Protein AF-A0A2W8GPQ2-F1 (afdb_monomer)

Structure (mmCIF, N/CA/C/O backbone):
data_AF-A0A2W8GPQ2-F1
#
_entry.id   AF-A0A2W8GPQ2-F1
#
loop_
_atom_site.group_PDB
_atom_site.id
_atom_site.type_symbol
_atom_site.label_atom_id
_atom_site.label_alt_id
_atom_site.label_comp_id
_atom_site.label_asym_id
_atom_site.label_entity_id
_atom_site.label_seq_id
_atom_site.pdbx_PDB_ins_code
_atom_site.Cartn_x
_atom_site.Cartn_y
_atom_site.Cartn_z
_atom_site.occupancy
_atom_site.B_iso_or_equiv
_atom_site.auth_seq_id
_atom_site.auth_comp_id
_atom_site.auth_asym_id
_atom_site.auth_atom_id
_atom_site.pdbx_PDB_model_num
ATOM 1 N N . ASN A 1 1 ? 15.639 0.015 -26.015 1.00 90.62 1 ASN A N 1
ATOM 2 C CA . ASN A 1 1 ? 16.521 0.750 -26.941 1.00 90.62 1 ASN A CA 1
ATOM 3 C C . ASN A 1 1 ? 16.541 2.238 -26.624 1.00 90.62 1 ASN A C 1
ATOM 5 O O . ASN A 1 1 ? 15.581 2.723 -26.034 1.00 90.62 1 ASN A O 1
ATOM 9 N N . TYR A 1 2 ? 17.607 2.949 -26.997 1.00 94.00 2 TYR A N 1
ATOM 10 C CA . TYR A 1 2 ? 17.731 4.413 -26.918 1.00 94.00 2 TYR A CA 1
ATOM 11 C C . TYR A 1 2 ? 18.448 4.957 -28.165 1.00 94.00 2 TYR A C 1
ATOM 13 O O . TYR A 1 2 ? 19.115 4.197 -28.868 1.00 94.00 2 TYR A O 1
ATOM 21 N N . THR A 1 3 ? 18.310 6.250 -28.456 1.00 95.69 3 THR A N 1
ATOM 22 C CA . THR A 1 3 ? 19.001 6.897 -29.586 1.00 95.69 3 THR A CA 1
ATOM 23 C C . THR A 1 3 ? 20.372 7.363 -29.126 1.00 95.69 3 THR A C 1
ATOM 25 O O . THR A 1 3 ? 20.455 8.168 -28.211 1.00 95.69 3 THR A O 1
ATOM 28 N N . ASP A 1 4 ? 21.457 6.893 -29.728 1.00 94.62 4 ASP A N 1
ATOM 29 C CA . ASP A 1 4 ? 22.799 7.104 -29.188 1.00 94.62 4 ASP A CA 1
ATOM 30 C C . ASP A 1 4 ? 23.598 8.155 -29.9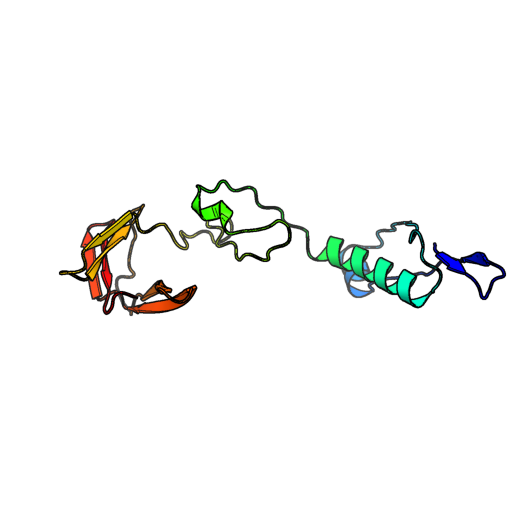81 1.00 94.62 4 ASP A C 1
ATOM 32 O O . ASP A 1 4 ? 24.028 7.879 -31.104 1.00 94.62 4 ASP A O 1
ATOM 36 N N . PRO A 1 5 ? 23.862 9.351 -29.416 1.00 93.69 5 PRO A N 1
ATOM 37 C CA . PRO A 1 5 ? 24.665 10.376 -30.081 1.00 93.69 5 PRO A CA 1
ATOM 38 C C . PRO A 1 5 ? 26.110 9.935 -30.355 1.00 93.69 5 PRO A C 1
ATOM 40 O O . PRO A 1 5 ? 26.729 10.434 -31.292 1.00 93.69 5 PRO A O 1
ATOM 43 N N . GLN A 1 6 ? 26.656 9.007 -29.560 1.00 92.25 6 GLN A N 1
ATOM 44 C CA . GLN A 1 6 ? 28.016 8.481 -29.733 1.00 92.25 6 GLN A CA 1
ATOM 45 C C . GLN A 1 6 ? 28.082 7.413 -30.832 1.00 92.25 6 GLN A C 1
ATOM 47 O O . GLN A 1 6 ? 29.147 7.186 -31.399 1.00 92.25 6 GLN A O 1
ATOM 52 N N . ASN A 1 7 ? 26.941 6.817 -31.184 1.00 92.81 7 ASN A N 1
ATOM 53 C CA . ASN A 1 7 ? 26.788 5.882 -32.297 1.00 92.81 7 ASN A CA 1
ATOM 54 C C . ASN A 1 7 ? 26.079 6.542 -33.497 1.00 92.81 7 ASN A C 1
ATOM 56 O O . ASN A 1 7 ? 25.205 5.955 -34.133 1.00 92.81 7 ASN A O 1
ATOM 60 N N . GLY A 1 8 ? 26.390 7.814 -33.773 1.00 93.94 8 GLY A N 1
ATOM 61 C CA . GLY A 1 8 ? 25.857 8.530 -34.938 1.00 93.94 8 GLY A CA 1
ATOM 62 C C . GLY A 1 8 ? 24.333 8.680 -34.949 1.00 93.94 8 GLY A C 1
ATOM 63 O O . GLY A 1 8 ? 23.734 8.669 -36.021 1.00 93.94 8 GLY A O 1
ATOM 64 N N . TRP A 1 9 ? 23.708 8.802 -33.773 1.00 93.19 9 TRP A N 1
ATOM 65 C CA . TRP A 1 9 ? 22.252 8.865 -33.584 1.00 93.19 9 TRP A CA 1
ATOM 66 C C . TRP A 1 9 ? 21.499 7.597 -34.003 1.00 93.19 9 TRP A C 1
ATOM 68 O O . TRP A 1 9 ? 20.284 7.629 -34.192 1.00 93.19 9 TRP A O 1
ATOM 78 N N . GLN A 1 10 ? 22.196 6.468 -34.126 1.00 94.25 10 GLN A N 1
ATOM 79 C CA . GLN A 1 10 ? 21.557 5.175 -34.334 1.00 94.25 10 GLN A CA 1
ATOM 80 C C . GLN A 1 10 ? 20.989 4.618 -33.029 1.00 94.25 10 GLN A C 1
ATOM 82 O O . GLN A 1 10 ? 21.314 5.055 -31.923 1.00 94.25 10 GLN A O 1
ATOM 87 N N . THR A 1 11 ? 20.114 3.630 -33.163 1.00 93.75 11 THR A N 1
ATOM 88 C CA . THR A 1 11 ? 19.521 2.935 -32.029 1.00 93.75 11 THR A CA 1
ATOM 89 C C . THR A 1 11 ? 20.541 2.008 -31.364 1.00 93.75 11 THR A C 1
ATOM 91 O O . THR A 1 11 ? 21.066 1.100 -32.004 1.00 93.75 11 THR A O 1
ATOM 94 N N . SER A 1 12 ? 20.759 2.194 -30.064 1.00 94.75 12 SER A N 1
ATOM 95 C CA . SER A 1 12 ? 21.564 1.315 -29.208 1.00 94.75 12 SER A CA 1
ATOM 96 C C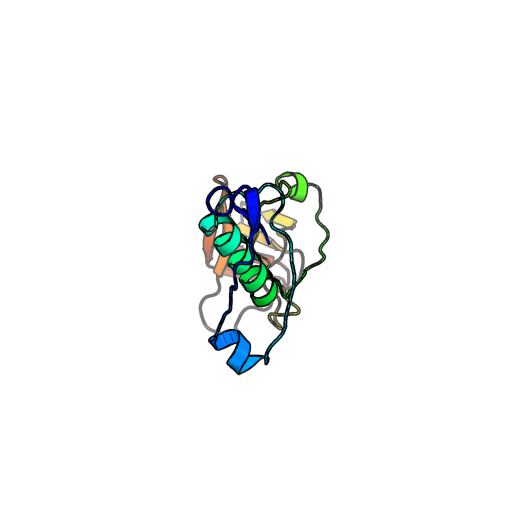 . SER A 1 12 ? 20.674 0.574 -28.199 1.00 94.75 12 SER A C 1
ATOM 98 O O . SER A 1 12 ? 19.593 1.039 -27.816 1.00 94.75 12 SER A O 1
ATOM 100 N N . THR A 1 13 ? 21.117 -0.606 -27.755 1.00 94.94 13 THR A N 1
ATOM 101 C CA . THR A 1 13 ? 20.432 -1.416 -26.731 1.00 94.94 13 THR A CA 1
ATOM 102 C C . THR A 1 13 ? 21.238 -1.402 -25.440 1.00 94.94 13 THR A C 1
ATOM 104 O O . THR A 1 13 ? 22.420 -1.723 -25.463 1.00 94.94 13 THR A O 1
ATOM 107 N N . GLU A 1 14 ? 20.589 -1.078 -24.322 1.00 95.31 14 GLU A N 1
ATOM 108 C CA . GLU A 1 14 ? 21.142 -1.299 -22.985 1.00 95.31 14 GLU A CA 1
ATOM 109 C C . GLU A 1 14 ? 20.484 -2.538 -22.379 1.00 95.31 14 GLU A C 1
ATOM 111 O O . GLU A 1 14 ? 19.254 -2.629 -22.354 1.00 95.31 14 GLU A O 1
ATOM 116 N N . LEU A 1 15 ? 21.298 -3.481 -21.903 1.00 95.75 15 LEU A N 1
ATOM 117 C CA . LEU A 1 15 ? 20.835 -4.637 -21.140 1.00 95.75 15 LEU A CA 1
ATOM 118 C C . LEU A 1 15 ? 20.805 -4.273 -19.654 1.00 95.75 15 LEU A C 1
ATOM 120 O O . LEU A 1 15 ? 21.810 -3.828 -19.108 1.00 95.75 15 LEU A O 1
ATOM 124 N N . VAL A 1 16 ? 19.660 -4.488 -19.011 1.00 96.25 16 VAL A N 1
ATOM 125 C CA . VAL A 1 16 ? 19.482 -4.311 -17.568 1.00 96.25 16 VAL A CA 1
ATOM 126 C C . VAL A 1 16 ? 18.879 -5.594 -17.017 1.00 96.25 16 VAL A C 1
ATOM 128 O O . VAL A 1 16 ? 17.883 -6.079 -17.549 1.00 96.25 16 VAL A O 1
ATOM 131 N N . GLU A 1 17 ? 19.496 -6.154 -15.981 1.00 96.12 17 GLU A N 1
ATOM 132 C CA . GLU A 1 17 ? 19.126 -7.446 -15.401 1.00 96.12 17 GLU A CA 1
ATOM 133 C C . GLU A 1 17 ? 19.215 -7.380 -13.868 1.00 96.12 17 GLU A C 1
ATOM 135 O O . GLU A 1 17 ? 20.037 -6.645 -13.319 1.00 96.12 17 GLU A O 1
ATOM 140 N N . ASP A 1 18 ? 18.377 -8.159 -13.181 1.00 96.44 18 ASP A N 1
ATOM 141 C CA . ASP A 1 18 ? 18.413 -8.349 -11.725 1.00 96.44 18 ASP A CA 1
ATOM 142 C C . ASP A 1 18 ? 18.722 -9.836 -11.444 1.00 96.44 18 ASP A C 1
ATOM 144 O O . ASP A 1 18 ? 17.838 -10.687 -11.597 1.00 96.44 18 ASP A O 1
ATOM 148 N N . PRO A 1 19 ? 19.982 -10.186 -11.112 1.00 96.31 19 PRO A N 1
ATOM 149 C CA . PRO A 1 19 ? 20.398 -11.580 -10.949 1.00 96.31 19 PRO A CA 1
ATOM 150 C C . PRO A 1 19 ? 19.635 -12.335 -9.856 1.00 96.31 19 PRO A C 1
ATOM 152 O O . PRO A 1 19 ? 19.378 -13.529 -10.011 1.00 96.31 19 PRO A O 1
ATOM 155 N N . GLU A 1 20 ? 19.252 -11.658 -8.769 1.00 96.06 20 GLU A N 1
ATOM 156 C CA . GLU A 1 20 ? 18.488 -12.270 -7.676 1.00 96.06 20 GLU A CA 1
ATOM 157 C C . GLU A 1 20 ? 17.067 -12.608 -8.133 1.00 96.06 20 GLU A C 1
ATOM 159 O O . GLU A 1 20 ? 16.576 -13.715 -7.892 1.00 96.06 20 GLU A O 1
ATOM 164 N N . ALA A 1 21 ? 16.426 -11.688 -8.858 1.00 94.25 21 ALA A N 1
ATOM 165 C CA . ALA A 1 21 ? 15.115 -11.929 -9.447 1.00 94.25 21 ALA A CA 1
ATOM 166 C C . ALA A 1 21 ? 15.154 -13.062 -10.485 1.00 94.25 21 ALA A C 1
ATOM 168 O O . ALA A 1 21 ? 14.272 -13.920 -10.481 1.00 94.25 21 ALA A O 1
ATOM 169 N N . ILE A 1 22 ? 16.194 -13.116 -11.326 1.00 96.50 22 ILE A N 1
ATOM 170 C CA . ILE A 1 22 ? 16.382 -14.193 -12.312 1.00 96.50 22 ILE A CA 1
ATOM 171 C C . ILE A 1 22 ? 16.559 -15.544 -11.618 1.00 96.50 22 ILE A C 1
ATOM 173 O O . ILE A 1 22 ? 15.982 -16.538 -12.059 1.00 96.50 22 ILE A O 1
ATOM 177 N N . LEU A 1 23 ? 17.330 -15.600 -10.530 1.00 97.19 23 LEU A N 1
ATOM 178 C CA . LEU A 1 23 ? 17.514 -16.831 -9.765 1.00 97.19 23 LEU A CA 1
ATOM 179 C C . LEU A 1 23 ? 16.193 -17.316 -9.149 1.00 97.19 23 LEU A C 1
ATOM 181 O O . LEU A 1 23 ? 15.932 -18.516 -9.121 1.00 97.19 23 LEU A O 1
ATOM 185 N N . ARG A 1 24 ? 15.361 -16.387 -8.666 1.00 95.81 24 ARG A N 1
ATOM 186 C CA . ARG A 1 24 ? 14.101 -16.698 -7.980 1.00 95.81 24 ARG A CA 1
ATOM 187 C C . ARG A 1 24 ? 12.955 -17.053 -8.928 1.00 95.81 24 ARG A C 1
ATOM 189 O O . ARG A 1 24 ? 12.203 -17.979 -8.637 1.00 95.81 24 ARG A O 1
ATOM 196 N N . TYR A 1 25 ? 12.800 -16.313 -10.022 1.00 94.38 25 TYR A N 1
ATOM 197 C CA . TYR A 1 25 ? 11.636 -16.398 -10.915 1.00 94.38 25 TYR A CA 1
ATOM 198 C C . TYR A 1 25 ? 11.967 -16.949 -12.307 1.00 94.38 25 TYR A C 1
ATOM 200 O O . TYR A 1 25 ? 11.071 -17.155 -13.125 1.00 94.38 25 TYR A O 1
ATOM 208 N N . GLY A 1 26 ? 13.243 -17.208 -12.590 1.00 94.94 26 GLY A N 1
ATOM 209 C CA . GLY A 1 26 ? 13.715 -17.517 -13.931 1.00 94.94 26 GLY A CA 1
ATOM 210 C C . GLY A 1 26 ? 13.859 -16.266 -14.800 1.00 94.94 26 GLY A C 1
ATOM 211 O O . GLY A 1 26 ? 13.614 -15.132 -14.388 1.00 94.94 26 GLY A O 1
ATOM 212 N N . ARG A 1 27 ? 14.297 -16.468 -16.045 1.00 93.94 27 ARG A N 1
ATOM 213 C CA . ARG A 1 27 ? 14.537 -15.372 -16.987 1.00 93.94 27 ARG A CA 1
ATOM 214 C C . ARG A 1 27 ? 13.233 -14.935 -17.656 1.00 93.94 27 ARG A C 1
ATOM 216 O O . ARG A 1 27 ? 12.764 -15.607 -18.571 1.00 93.94 27 ARG A O 1
ATOM 223 N N . ASN A 1 28 ? 12.709 -13.780 -17.252 1.00 92.75 28 ASN A N 1
ATOM 224 C CA . ASN A 1 28 ? 11.612 -13.098 -17.937 1.00 92.75 28 ASN A CA 1
ATOM 225 C C . ASN A 1 28 ? 12.161 -11.921 -18.760 1.00 92.75 28 ASN A C 1
ATOM 227 O O . ASN A 1 28 ? 12.767 -11.005 -18.208 1.00 92.75 28 ASN A O 1
ATOM 231 N N . LEU A 1 29 ? 12.014 -11.974 -20.088 1.00 93.56 29 LEU A N 1
ATOM 232 C CA . LEU A 1 29 ? 12.604 -10.994 -21.001 1.00 93.56 29 LEU A CA 1
ATOM 233 C C . LEU A 1 29 ? 11.551 -9.997 -21.480 1.00 93.56 29 LEU A C 1
ATOM 235 O O . LEU A 1 29 ? 10.685 -10.344 -22.282 1.00 93.56 29 LEU A O 1
ATOM 239 N N . LEU A 1 30 ? 11.721 -8.735 -21.098 1.00 93.75 30 LEU A N 1
ATOM 240 C CA . LEU A 1 30 ? 10.993 -7.617 -21.680 1.00 93.75 30 LEU A CA 1
ATOM 241 C C . LEU A 1 30 ? 11.892 -6.848 -22.654 1.00 93.75 30 LEU A C 1
ATOM 243 O O . LEU A 1 30 ? 13.036 -6.516 -22.347 1.00 93.75 30 LEU A O 1
ATOM 247 N N . LYS A 1 31 ? 11.356 -6.535 -23.834 1.00 94.81 31 LYS A N 1
ATOM 248 C CA . LYS A 1 31 ? 11.970 -5.601 -24.784 1.00 94.81 31 LYS A CA 1
ATOM 249 C C . LYS A 1 31 ? 11.165 -4.310 -24.763 1.00 94.81 31 LYS A C 1
ATOM 251 O O . LYS A 1 31 ? 9.965 -4.348 -25.008 1.00 94.81 31 LYS A O 1
ATOM 256 N N . MET A 1 32 ? 11.825 -3.188 -24.495 1.00 93.38 32 MET A N 1
ATOM 257 C CA . MET A 1 32 ? 11.177 -1.877 -24.439 1.00 93.38 32 MET A CA 1
ATOM 258 C C . MET A 1 32 ? 12.036 -0.784 -25.069 1.00 93.38 32 MET A C 1
ATOM 260 O O . MET A 1 32 ? 13.267 -0.886 -25.105 1.00 93.38 32 MET A O 1
ATOM 264 N N . ASP A 1 33 ? 11.387 0.293 -25.497 1.00 93.69 33 ASP A N 1
ATOM 265 C CA . ASP A 1 33 ? 12.030 1.491 -26.026 1.00 93.69 33 ASP A CA 1
ATOM 266 C C . ASP A 1 33 ? 11.940 2.640 -25.021 1.00 93.69 33 ASP A C 1
ATOM 268 O O . ASP A 1 33 ? 10.861 3.007 -24.563 1.00 93.69 33 ASP A O 1
ATOM 272 N N . ALA A 1 34 ? 13.088 3.230 -24.684 1.00 92.25 34 ALA A N 1
ATOM 273 C CA . ALA A 1 34 ? 13.155 4.415 -23.843 1.00 92.25 34 ALA A CA 1
ATOM 274 C C . ALA A 1 34 ? 12.924 5.647 -24.730 1.00 92.25 34 ALA A C 1
ATOM 276 O O . ALA A 1 34 ? 13.864 6.221 -25.286 1.00 92.25 34 ALA A O 1
ATOM 277 N N . PHE A 1 35 ? 11.658 6.025 -24.911 1.00 91.00 35 PHE A N 1
ATOM 278 C CA . PHE A 1 35 ? 11.283 7.136 -25.784 1.00 91.00 35 PHE A CA 1
ATOM 279 C C . PHE A 1 35 ? 11.958 8.454 -25.362 1.00 91.00 35 PHE A C 1
ATOM 281 O O . PHE A 1 35 ? 12.018 8.790 -24.180 1.00 91.00 35 PHE A O 1
ATOM 288 N N . GLY A 1 36 ? 12.496 9.194 -26.339 1.00 92.12 36 GLY A N 1
ATOM 289 C CA . GLY A 1 36 ? 13.197 10.464 -26.105 1.00 92.12 36 GLY A CA 1
ATOM 290 C C . GLY A 1 36 ? 14.526 10.338 -25.347 1.00 92.12 36 GLY A C 1
ATOM 291 O O . GLY A 1 36 ? 15.125 11.349 -24.988 1.00 92.12 36 GLY A O 1
ATOM 292 N N . CYS A 1 37 ? 15.003 9.120 -25.087 1.00 95.31 37 CYS A N 1
ATOM 293 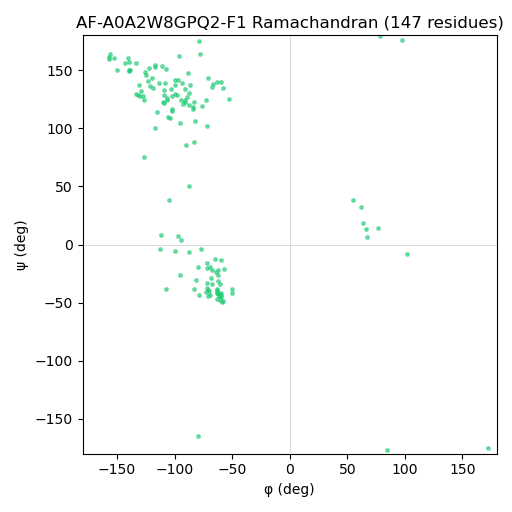C CA . CYS A 1 37 ? 16.249 8.892 -24.376 1.00 95.31 37 CYS A CA 1
ATOM 294 C C . CYS A 1 37 ? 17.450 8.979 -25.324 1.00 95.31 37 CYS A C 1
ATOM 296 O O . CYS A 1 37 ? 17.545 8.216 -26.287 1.00 95.31 37 CYS A O 1
ATOM 298 N N . THR A 1 38 ? 18.390 9.875 -25.007 1.00 95.75 38 THR A N 1
ATOM 299 C CA . THR A 1 38 ? 19.655 10.045 -25.744 1.00 95.75 38 THR A CA 1
ATOM 300 C C . THR A 1 38 ? 20.897 9.633 -24.949 1.00 95.75 38 THR A C 1
ATOM 302 O O . THR A 1 38 ? 22.029 9.883 -25.355 1.00 95.75 38 THR A O 1
ATOM 305 N N . SER A 1 39 ? 20.703 9.016 -23.781 1.00 94.81 39 SER A N 1
ATOM 306 C CA . SER A 1 39 ? 21.778 8.664 -22.854 1.00 94.81 39 SER A CA 1
ATOM 307 C C . SER A 1 39 ? 21.633 7.233 -22.363 1.00 94.81 39 SER A C 1
ATOM 309 O O . SER A 1 39 ? 20.603 6.870 -21.793 1.00 94.81 39 SER A O 1
ATOM 311 N N . ARG A 1 40 ? 22.719 6.454 -22.457 1.00 95.50 40 ARG A N 1
ATOM 312 C CA . ARG A 1 40 ? 22.808 5.103 -21.884 1.00 95.50 40 ARG A CA 1
ATOM 313 C C . ARG A 1 40 ? 22.372 5.062 -20.414 1.00 95.50 40 ARG A C 1
ATOM 315 O O . ARG A 1 40 ? 21.633 4.172 -20.013 1.00 95.50 40 ARG A O 1
ATOM 322 N N . GLY A 1 41 ? 22.769 6.054 -19.610 1.00 95.56 41 GLY A N 1
ATOM 323 C CA . GLY A 1 41 ? 22.432 6.099 -18.182 1.00 95.56 41 GLY A CA 1
ATOM 324 C C . GLY A 1 41 ? 20.939 6.305 -17.904 1.00 95.56 41 GLY A C 1
ATOM 325 O O . GLY A 1 41 ? 20.411 5.762 -16.936 1.00 95.56 41 GLY A O 1
ATOM 326 N N . GLN A 1 42 ? 20.237 7.061 -18.752 1.00 95.19 42 GLN A N 1
ATOM 327 C CA . GLN A 1 42 ? 18.782 7.194 -18.656 1.00 95.19 42 GLN A CA 1
ATOM 328 C C . GLN A 1 42 ? 18.084 5.904 -19.108 1.00 95.19 42 GLN A C 1
ATOM 330 O O . GLN A 1 42 ? 17.159 5.468 -18.427 1.00 95.19 42 GLN A O 1
ATOM 335 N N . ALA A 1 43 ? 18.561 5.260 -20.180 1.00 95.94 43 ALA A N 1
ATOM 336 C CA . ALA A 1 43 ? 18.052 3.962 -20.625 1.00 95.94 43 ALA A CA 1
ATOM 337 C C . ALA A 1 43 ? 18.213 2.886 -19.535 1.00 95.94 43 ALA A C 1
ATOM 339 O O . ALA A 1 43 ? 17.278 2.136 -19.262 1.00 95.94 43 ALA A O 1
ATOM 340 N N . HIS A 1 44 ? 19.358 2.879 -18.846 1.00 96.56 44 HIS A N 1
ATOM 341 C CA . HIS A 1 44 ? 19.622 1.978 -17.728 1.00 96.56 44 HIS A CA 1
ATOM 342 C C . HIS A 1 44 ? 18.662 2.214 -16.550 1.00 96.56 44 HIS A C 1
ATOM 344 O O . HIS A 1 44 ? 18.072 1.269 -16.032 1.00 96.56 44 HIS A O 1
ATOM 350 N N . ARG A 1 45 ? 18.444 3.475 -16.140 1.00 96.94 45 ARG A N 1
ATOM 351 C CA . ARG A 1 45 ? 17.477 3.800 -15.072 1.00 96.94 45 ARG A CA 1
ATOM 352 C C . ARG A 1 45 ? 16.046 3.427 -15.446 1.00 96.94 45 ARG A C 1
ATOM 354 O O . ARG A 1 45 ? 15.325 2.947 -14.582 1.00 96.94 45 ARG A O 1
ATOM 361 N N . ALA A 1 46 ? 15.651 3.617 -16.704 1.00 96.00 46 ALA A N 1
ATOM 362 C CA . ALA A 1 46 ? 14.346 3.175 -17.182 1.00 96.00 46 ALA A CA 1
ATOM 363 C C . ALA A 1 46 ? 14.208 1.648 -17.068 1.00 96.00 46 ALA A C 1
ATOM 365 O O . ALA A 1 46 ? 13.195 1.170 -16.570 1.00 96.00 46 ALA A O 1
ATOM 366 N N . GLY A 1 47 ? 15.238 0.887 -17.463 1.00 95.88 47 GLY A N 1
ATOM 367 C CA . GLY A 1 47 ? 15.258 -0.573 -17.307 1.00 95.88 47 GLY A CA 1
ATOM 368 C C . GLY A 1 47 ? 15.142 -1.016 -15.851 1.00 95.88 47 GLY A C 1
ATOM 369 O O . GLY A 1 47 ? 14.330 -1.882 -15.537 1.00 95.88 47 GLY A O 1
ATOM 370 N N . LEU A 1 48 ? 15.893 -0.374 -14.951 1.00 96.25 48 LEU A N 1
ATOM 371 C CA . LEU A 1 48 ? 15.797 -0.643 -13.515 1.00 96.25 48 LEU A CA 1
ATOM 372 C C . LEU A 1 48 ? 14.415 -0.307 -12.957 1.00 96.25 48 LEU A C 1
ATOM 374 O O . LEU A 1 48 ? 13.892 -1.083 -12.165 1.00 96.25 48 LEU A O 1
ATOM 378 N N . TRP A 1 49 ? 13.832 0.827 -13.358 1.00 95.94 49 TRP A N 1
ATOM 379 C CA . TRP A 1 49 ? 12.494 1.224 -12.927 1.00 95.94 49 TRP A CA 1
ATOM 380 C C . TRP A 1 49 ? 11.465 0.157 -13.297 1.00 95.94 49 TRP A C 1
ATOM 382 O O . TRP A 1 49 ? 10.758 -0.304 -12.412 1.00 95.94 49 TRP A O 1
ATOM 392 N N . VAL A 1 50 ? 11.464 -0.326 -14.545 1.00 96.19 50 VAL A N 1
ATOM 393 C CA . VAL A 1 50 ? 10.529 -1.381 -14.965 1.00 96.19 50 VAL A CA 1
ATOM 394 C C . VAL A 1 50 ? 10.720 -2.665 -14.163 1.00 96.19 50 VAL A C 1
ATOM 396 O O . VAL A 1 50 ? 9.749 -3.200 -13.642 1.00 96.19 50 VAL A O 1
ATOM 399 N N . ILE A 1 51 ? 11.959 -3.141 -13.995 1.00 95.56 51 ILE A N 1
ATOM 400 C CA . ILE A 1 51 ? 12.216 -4.352 -13.199 1.00 95.56 51 ILE A CA 1
ATOM 401 C C . ILE A 1 51 ? 11.724 -4.174 -11.757 1.00 95.56 51 ILE A C 1
ATOM 403 O O . ILE A 1 51 ? 11.121 -5.084 -11.195 1.00 95.56 51 ILE A O 1
ATOM 407 N N . LYS A 1 52 ? 11.977 -3.016 -11.137 1.00 96.19 52 LYS A N 1
ATOM 408 C CA . LYS A 1 52 ? 11.564 -2.770 -9.751 1.00 96.19 52 LYS A CA 1
ATOM 409 C C . LYS A 1 52 ? 10.055 -2.601 -9.612 1.00 96.19 52 LYS A C 1
ATOM 411 O O . LYS A 1 52 ? 9.514 -3.149 -8.661 1.00 96.19 52 LYS A O 1
ATOM 416 N N . THR A 1 53 ? 9.388 -1.929 -10.544 1.00 95.31 53 THR A N 1
ATOM 417 C CA . THR A 1 53 ? 7.924 -1.839 -10.575 1.00 95.31 53 THR A CA 1
ATOM 418 C C . THR A 1 53 ? 7.306 -3.232 -10.679 1.00 95.31 53 THR A C 1
ATOM 420 O O . THR A 1 53 ? 6.517 -3.589 -9.817 1.00 95.31 53 THR A O 1
ATOM 423 N N . GLU A 1 54 ? 7.754 -4.084 -11.605 1.00 93.56 54 GLU A N 1
ATOM 424 C CA . GLU A 1 54 ? 7.236 -5.460 -11.726 1.00 93.56 54 GLU A CA 1
ATOM 425 C C . GLU A 1 54 ? 7.487 -6.322 -10.473 1.00 93.56 54 GLU A C 1
ATOM 427 O O . GLU A 1 54 ? 6.701 -7.211 -10.150 1.00 93.56 54 GLU A O 1
ATOM 432 N N . LEU A 1 55 ? 8.584 -6.079 -9.747 1.00 95.12 55 LEU A N 1
ATOM 433 C CA . LEU A 1 55 ? 8.909 -6.819 -8.524 1.00 95.12 55 LEU A CA 1
ATOM 434 C C . LEU A 1 55 ? 8.167 -6.319 -7.280 1.00 95.12 55 LEU A C 1
ATOM 436 O O . LEU A 1 55 ? 7.957 -7.105 -6.354 1.00 95.12 55 LEU A O 1
ATOM 440 N N . LEU A 1 56 ? 7.845 -5.026 -7.213 1.00 94.81 56 LEU A N 1
ATOM 441 C CA . LEU A 1 56 ? 7.325 -4.380 -6.005 1.00 94.81 56 LEU A CA 1
ATOM 442 C C . LEU A 1 56 ? 5.834 -4.050 -6.109 1.00 94.81 56 LEU A C 1
ATOM 444 O O . LEU A 1 56 ? 5.105 -4.242 -5.140 1.00 94.81 56 LEU A O 1
ATOM 448 N N . GLU A 1 57 ? 5.354 -3.616 -7.271 1.00 94.00 57 GLU A N 1
ATOM 449 C CA . GLU A 1 57 ? 3.961 -3.219 -7.519 1.00 94.00 57 GLU A CA 1
ATOM 450 C C . GLU A 1 57 ? 3.107 -4.433 -7.924 1.00 94.00 57 GLU A C 1
ATOM 452 O O . GLU A 1 57 ? 2.402 -4.440 -8.927 1.00 94.00 57 GLU A O 1
ATOM 457 N N . THR A 1 58 ? 3.190 -5.503 -7.132 1.00 92.44 58 THR A N 1
ATOM 458 C CA . THR A 1 58 ? 2.503 -6.783 -7.404 1.00 92.44 58 THR A CA 1
ATOM 459 C C . THR A 1 58 ? 1.082 -6.847 -6.845 1.00 92.44 58 THR A C 1
ATOM 461 O O . THR A 1 58 ? 0.360 -7.816 -7.079 1.00 92.44 58 THR A O 1
ATOM 464 N N . GLN A 1 59 ? 0.683 -5.835 -6.079 1.00 90.75 59 GLN A N 1
ATOM 465 C CA . GLN A 1 59 ? -0.587 -5.779 -5.369 1.00 90.75 59 GLN A CA 1
ATOM 466 C C . GLN A 1 59 ? -1.359 -4.531 -5.787 1.00 90.75 59 GLN A C 1
ATOM 468 O O . GLN A 1 59 ? -0.793 -3.454 -5.964 1.00 90.75 59 GLN A O 1
ATOM 473 N N . THR A 1 60 ? -2.672 -4.678 -5.930 1.00 90.69 60 THR A N 1
ATOM 474 C CA . THR A 1 60 ? -3.601 -3.582 -6.211 1.00 90.69 60 THR A CA 1
ATOM 475 C C . THR A 1 60 ? -4.753 -3.683 -5.229 1.00 90.69 60 THR A C 1
ATOM 477 O O . THR A 1 60 ? -5.234 -4.780 -4.954 1.00 90.69 60 THR A O 1
ATOM 480 N N . VAL A 1 61 ? -5.172 -2.541 -4.692 1.00 90.31 61 VAL A N 1
ATOM 481 C CA . VAL A 1 61 ? -6.302 -2.447 -3.769 1.00 90.31 61 VAL A CA 1
ATOM 482 C C . VAL A 1 61 ? -7.377 -1.565 -4.382 1.00 90.31 61 VAL A C 1
ATOM 484 O O . VAL A 1 61 ? -7.084 -0.478 -4.876 1.00 90.31 61 VAL A O 1
ATOM 487 N N . ASP A 1 62 ? -8.621 -2.023 -4.306 1.00 91.06 62 ASP A N 1
ATOM 488 C CA . ASP A 1 62 ? -9.797 -1.243 -4.674 1.00 91.06 62 ASP A CA 1
ATOM 489 C C . ASP A 1 62 ? -10.571 -0.905 -3.400 1.00 91.06 62 ASP A C 1
ATOM 491 O O . ASP A 1 62 ? -10.976 -1.785 -2.641 1.00 91.06 62 ASP A O 1
ATOM 495 N N . PHE A 1 63 ? -10.791 0.381 -3.146 1.00 88.25 63 PHE A N 1
ATOM 496 C CA . PHE A 1 63 ? -11.541 0.847 -1.984 1.00 88.25 63 PHE A CA 1
ATOM 497 C C . PHE A 1 63 ? -12.390 2.066 -2.343 1.00 88.25 63 PHE A C 1
ATOM 499 O O . PHE A 1 63 ? -12.111 2.800 -3.288 1.00 88.25 63 PHE A O 1
ATOM 506 N N . THR A 1 64 ? -13.451 2.297 -1.573 1.00 87.94 64 THR A N 1
ATOM 507 C CA . THR A 1 64 ? -14.328 3.463 -1.738 1.00 87.94 64 THR A CA 1
ATOM 508 C C . THR A 1 64 ? -14.206 4.383 -0.532 1.00 87.94 64 THR A C 1
ATOM 510 O O . THR A 1 64 ? -14.170 3.934 0.612 1.00 87.94 64 THR A O 1
ATOM 513 N N . LEU A 1 65 ? -14.172 5.689 -0.789 1.00 85.12 65 LEU A N 1
ATOM 514 C CA . LEU A 1 65 ? -14.078 6.737 0.224 1.00 85.12 65 LEU A CA 1
ATOM 515 C C . LEU A 1 65 ? -15.328 7.625 0.192 1.00 85.12 65 LEU A C 1
ATOM 517 O O . LEU A 1 65 ? -15.950 7.803 -0.852 1.00 85.12 65 LEU A O 1
ATOM 521 N N . GLY A 1 66 ? -15.652 8.256 1.323 1.00 85.75 66 GLY A N 1
ATOM 522 C CA . GLY A 1 66 ? -16.563 9.407 1.343 1.00 85.75 66 GLY A CA 1
ATOM 523 C C . GLY A 1 66 ? -15.866 10.713 0.931 1.00 85.75 66 GLY A C 1
ATOM 524 O O . GLY A 1 66 ? -14.734 10.710 0.453 1.00 85.75 66 GLY A O 1
ATOM 525 N N . SER A 1 67 ? -16.492 11.861 1.215 1.00 87.75 67 SER A N 1
ATOM 526 C CA . SER A 1 67 ? -15.933 13.198 0.919 1.00 87.75 67 SER A CA 1
ATOM 527 C C . SER A 1 67 ? -14.563 13.473 1.556 1.00 87.75 67 SER A C 1
ATOM 529 O O . SER A 1 67 ? -13.812 14.301 1.054 1.00 87.75 67 SER A O 1
ATOM 531 N N . GLN A 1 68 ? -14.199 12.744 2.615 1.00 79.75 68 GLN A N 1
ATOM 532 C CA . GLN A 1 68 ? -12.874 12.810 3.245 1.00 79.75 68 GLN A CA 1
ATOM 533 C C . GLN A 1 68 ? -11.739 12.384 2.300 1.00 79.75 68 GLN A C 1
ATOM 535 O O . GLN A 1 68 ? -10.594 12.778 2.503 1.00 79.75 68 GLN A O 1
ATOM 540 N N . GLY A 1 69 ? -12.048 11.613 1.253 1.00 84.19 69 GLY A N 1
ATOM 541 C CA . GLY A 1 69 ? -11.089 11.239 0.217 1.00 84.19 69 GLY A CA 1
ATOM 542 C C . GLY A 1 69 ? -10.646 12.398 -0.673 1.00 84.19 69 GLY A C 1
ATOM 543 O O . GLY A 1 69 ? -9.573 12.324 -1.257 1.00 84.19 69 GLY A O 1
ATOM 544 N N . LEU A 1 70 ? -11.413 13.497 -0.721 1.00 87.38 70 LEU A N 1
ATOM 545 C CA . LEU A 1 70 ? -11.102 14.672 -1.548 1.00 87.38 70 LEU A CA 1
ATOM 546 C C . LEU A 1 70 ? -9.819 15.400 -1.130 1.00 87.38 70 LEU A C 1
ATOM 548 O O . LEU A 1 70 ? -9.340 16.257 -1.864 1.00 87.38 70 LEU A O 1
ATOM 552 N N . ARG A 1 71 ? -9.263 15.077 0.043 1.00 86.19 71 ARG A N 1
ATOM 553 C CA . ARG A 1 71 ? -7.966 15.600 0.486 1.00 86.19 71 ARG A CA 1
ATOM 554 C C . ARG A 1 71 ? -6.779 14.999 -0.275 1.00 86.19 71 ARG A C 1
ATOM 556 O O . ARG A 1 71 ? -5.687 15.538 -0.149 1.00 86.19 71 ARG A O 1
ATOM 563 N N . HIS A 1 72 ? -6.981 13.887 -0.986 1.00 87.75 72 HIS A N 1
ATOM 564 C CA . HIS A 1 72 ? -5.924 13.189 -1.707 1.00 87.75 72 HIS A CA 1
ATOM 565 C C . HIS A 1 72 ? -5.899 13.569 -3.183 1.00 87.75 72 HIS A C 1
ATOM 567 O O . HIS A 1 72 ? -6.945 13.695 -3.824 1.00 87.75 72 HIS A O 1
ATOM 573 N N . THR A 1 73 ? -4.696 13.701 -3.730 1.00 91.69 73 THR A N 1
ATOM 574 C CA . THR A 1 73 ? -4.468 13.895 -5.164 1.00 91.69 73 THR A CA 1
ATOM 575 C C . TH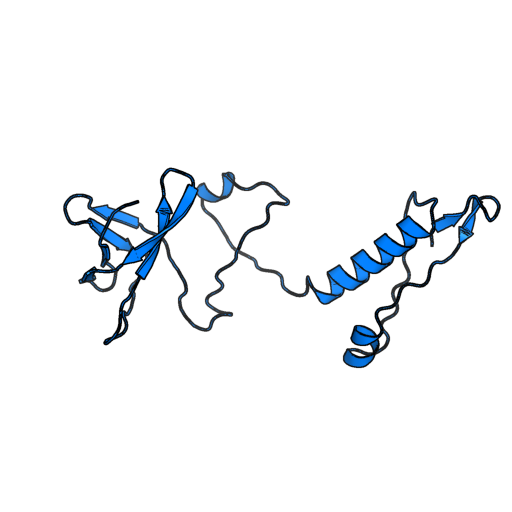R A 1 73 ? -3.883 12.643 -5.816 1.00 91.69 73 THR A C 1
ATOM 577 O O . THR A 1 73 ? -3.188 11.875 -5.149 1.00 91.69 73 THR A O 1
ATOM 580 N N . PRO A 1 74 ? -4.146 12.390 -7.116 1.00 92.38 74 PRO A N 1
ATOM 581 C CA . PRO A 1 74 ? -3.481 11.304 -7.828 1.00 92.38 74 PRO A CA 1
ATOM 582 C C . PRO A 1 74 ? -1.955 11.410 -7.691 1.00 92.38 74 PRO A C 1
ATOM 584 O O . PRO A 1 74 ? -1.379 12.448 -8.014 1.00 92.38 74 PRO A O 1
ATOM 587 N N . GLY A 1 75 ? -1.319 10.337 -7.217 1.00 91.19 75 GLY A N 1
ATOM 588 C CA . GLY A 1 75 ? 0.117 10.290 -6.922 1.00 91.19 75 GLY A CA 1
ATOM 589 C C . GLY A 1 75 ? 0.474 10.407 -5.435 1.00 91.19 75 GLY A C 1
ATOM 590 O O . GLY A 1 75 ? 1.634 10.192 -5.087 1.00 91.19 75 GLY A O 1
ATOM 591 N N . ASP A 1 76 ? -0.492 10.697 -4.557 1.00 91.88 76 ASP A N 1
ATOM 592 C CA . ASP A 1 76 ? -0.281 10.648 -3.109 1.00 91.88 76 ASP A CA 1
ATOM 593 C C . ASP A 1 76 ? 0.052 9.224 -2.645 1.00 91.88 76 ASP A C 1
ATOM 595 O O . ASP A 1 76 ? -0.565 8.247 -3.073 1.00 91.88 76 ASP A O 1
ATOM 599 N N . ILE A 1 77 ? 0.996 9.116 -1.708 1.00 90.19 77 ILE A N 1
ATOM 600 C CA . ILE A 1 77 ? 1.327 7.855 -1.041 1.00 90.19 77 ILE A CA 1
ATOM 601 C C . ILE A 1 77 ? 0.460 7.738 0.211 1.00 90.19 77 ILE A C 1
ATOM 603 O O . ILE A 1 77 ? 0.478 8.620 1.073 1.00 90.19 77 ILE A O 1
ATOM 607 N N . ILE A 1 78 ? -0.279 6.637 0.312 1.00 88.38 78 ILE A N 1
ATOM 608 C CA . ILE A 1 78 ? -1.151 6.333 1.445 1.00 88.38 78 ILE A CA 1
ATOM 609 C C . ILE A 1 78 ? -0.812 4.964 2.028 1.00 88.38 78 ILE A C 1
ATOM 611 O O . ILE A 1 78 ? -0.395 4.054 1.314 1.00 88.38 78 ILE A O 1
ATOM 615 N N . GLU A 1 79 ? -1.002 4.827 3.335 1.00 86.25 79 GLU A N 1
ATOM 616 C CA . GLU A 1 79 ? -0.939 3.541 4.022 1.00 86.25 79 GLU A CA 1
ATOM 617 C C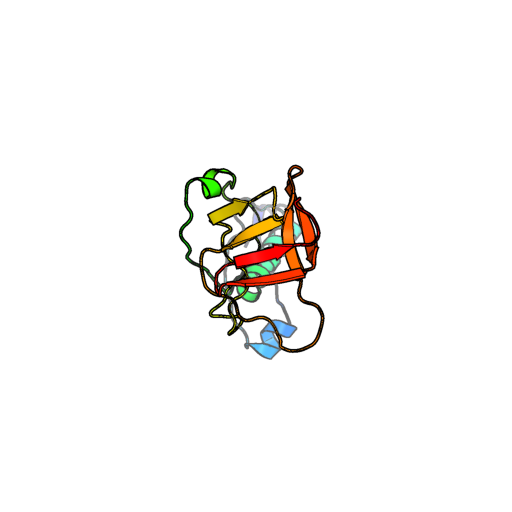 . GLU A 1 79 ? -2.313 2.864 3.966 1.00 86.25 79 GLU A C 1
ATOM 619 O O . GLU A 1 79 ? -3.344 3.518 4.154 1.00 86.25 79 GLU A O 1
ATOM 624 N N . ILE A 1 80 ? -2.322 1.557 3.706 1.00 86.69 80 ILE A N 1
ATOM 625 C CA . ILE A 1 80 ? -3.531 0.738 3.647 1.00 86.69 80 ILE A CA 1
ATOM 626 C C . ILE A 1 80 ? -3.472 -0.290 4.775 1.00 86.69 80 ILE A C 1
ATOM 628 O O . ILE A 1 80 ? -2.636 -1.191 4.764 1.00 86.69 80 ILE A O 1
ATOM 632 N N . CYS A 1 81 ? -4.387 -0.169 5.734 1.00 85.06 81 CYS A N 1
ATOM 633 C CA . CYS A 1 81 ? -4.616 -1.186 6.757 1.00 85.06 81 CYS A CA 1
ATOM 634 C C . CYS A 1 81 ? -5.676 -2.172 6.250 1.00 85.06 81 CYS A C 1
ATOM 636 O O . CYS A 1 81 ? -6.869 -1.981 6.488 1.00 85.06 81 CYS A O 1
ATOM 638 N N . ASP A 1 82 ? -5.245 -3.185 5.500 1.00 86.75 82 ASP A N 1
ATOM 639 C CA . ASP A 1 82 ? -6.124 -4.211 4.934 1.00 86.75 82 ASP A CA 1
ATOM 640 C C . ASP A 1 82 ? -6.408 -5.328 5.957 1.00 86.75 82 ASP A C 1
ATOM 642 O O . ASP A 1 82 ? -5.506 -6.055 6.379 1.00 86.75 82 ASP A O 1
ATOM 646 N N . ASN A 1 83 ? -7.678 -5.465 6.348 1.00 84.19 83 ASN A N 1
ATOM 647 C CA . ASN A 1 83 ? -8.130 -6.471 7.310 1.00 84.19 83 ASN A CA 1
ATOM 648 C C . ASN A 1 83 ? -8.119 -7.892 6.741 1.00 84.19 83 ASN A C 1
ATOM 650 O O . ASN A 1 83 ? -7.860 -8.833 7.493 1.00 84.19 83 ASN A O 1
ATOM 654 N N . ASP A 1 84 ? -8.391 -8.048 5.444 1.00 84.75 84 ASP A N 1
ATOM 655 C CA . ASP A 1 84 ? -8.429 -9.354 4.784 1.00 84.75 84 ASP A CA 1
ATOM 656 C C . ASP A 1 84 ? -7.007 -9.904 4.653 1.00 84.75 84 ASP A C 1
ATOM 658 O O . ASP A 1 84 ? -6.766 -11.090 4.885 1.00 84.75 84 ASP A O 1
ATOM 662 N N . TYR A 1 85 ? -6.042 -9.020 4.383 1.00 85.25 85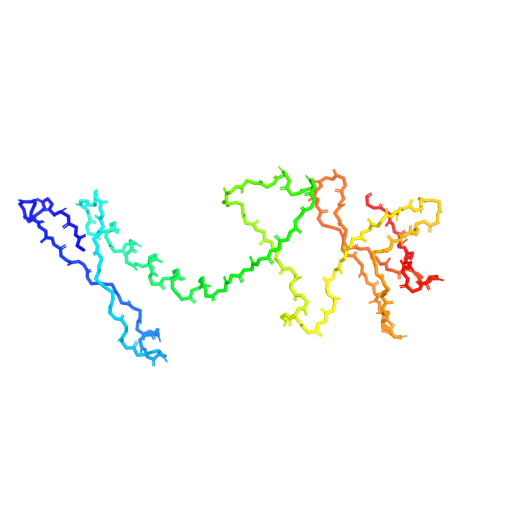 TYR A N 1
ATOM 663 C CA . TYR A 1 85 ? -4.623 -9.363 4.402 1.00 85.25 85 TYR A CA 1
ATOM 664 C C . TYR A 1 85 ? -4.094 -9.615 5.824 1.00 85.25 85 TYR A C 1
ATOM 666 O O . TYR A 1 85 ? -3.364 -10.581 6.052 1.00 85.25 85 TYR A O 1
ATOM 674 N N . ALA A 1 86 ? -4.455 -8.769 6.797 1.00 84.56 86 ALA A N 1
ATOM 675 C CA . ALA A 1 86 ? -3.989 -8.899 8.180 1.00 84.56 86 ALA A CA 1
ATOM 676 C C . ALA A 1 86 ? -4.628 -10.083 8.932 1.00 84.56 86 ALA A C 1
ATOM 678 O O . ALA A 1 86 ? -4.104 -10.509 9.963 1.00 84.56 86 ALA A O 1
ATOM 679 N N . GLY A 1 87 ? -5.771 -10.594 8.460 1.00 83.00 87 GLY A N 1
ATOM 680 C CA . GLY A 1 87 ? -6.555 -11.628 9.143 1.00 83.00 87 GLY A CA 1
ATOM 681 C C . GLY A 1 87 ? -7.168 -11.157 10.467 1.00 83.00 87 GLY A C 1
ATOM 682 O O . GLY A 1 87 ? -7.616 -11.972 11.272 1.00 83.00 87 GLY A O 1
ATOM 683 N N . THR A 1 88 ? -7.161 -9.847 10.717 1.00 82.19 88 THR A N 1
ATOM 684 C CA . THR A 1 88 ? -7.707 -9.217 11.918 1.00 82.19 88 THR A CA 1
ATOM 685 C C . THR A 1 88 ? -8.204 -7.815 11.596 1.00 82.19 88 THR A C 1
ATOM 687 O O . THR A 1 88 ? -7.683 -7.135 10.709 1.00 82.19 88 THR A O 1
ATOM 690 N N . LEU A 1 89 ? -9.221 -7.370 12.331 1.00 79.06 89 LEU A N 1
ATOM 691 C CA . LEU A 1 89 ? -9.799 -6.042 12.169 1.00 79.06 89 LEU A CA 1
ATOM 692 C C . LEU A 1 89 ? -8.831 -4.984 12.709 1.00 79.06 89 LEU A C 1
ATOM 694 O O . LEU A 1 89 ? -8.733 -4.753 13.913 1.00 79.06 89 LEU A O 1
ATOM 698 N N . THR A 1 90 ? -8.136 -4.321 11.794 1.00 78.50 90 THR A N 1
ATOM 699 C CA . THR A 1 90 ? -7.185 -3.246 12.051 1.00 78.50 90 THR A CA 1
ATOM 700 C C . THR A 1 90 ? -7.825 -1.904 11.695 1.00 78.50 90 THR A C 1
ATOM 702 O O . THR A 1 90 ? -8.030 -1.565 10.532 1.00 78.50 90 THR A O 1
ATOM 705 N N . GLY A 1 91 ? -8.148 -1.107 12.715 1.00 82.19 91 GLY A N 1
ATOM 706 C CA . GLY A 1 91 ? -8.707 0.238 12.546 1.00 82.19 91 GLY A CA 1
ATOM 707 C C . GLY A 1 91 ? -10.227 0.284 12.348 1.00 82.19 91 GLY A C 1
ATOM 708 O O . GLY A 1 91 ? -10.929 -0.724 12.422 1.00 82.19 91 GLY A O 1
ATOM 709 N N . GLY A 1 92 ? -10.748 1.492 12.132 1.00 84.94 92 GLY A N 1
ATOM 710 C CA . GLY A 1 92 ? -12.178 1.771 12.003 1.00 84.94 92 GLY A CA 1
ATOM 711 C C . GLY A 1 92 ? -12.465 3.267 11.947 1.00 84.94 92 GLY A C 1
ATOM 712 O O . GLY A 1 92 ? -11.542 4.084 11.909 1.00 84.94 92 GLY A O 1
ATOM 713 N N . ARG A 1 93 ? -13.747 3.638 11.934 1.00 87.50 93 ARG A N 1
ATOM 714 C CA . ARG A 1 93 ? -14.173 5.043 11.920 1.00 87.50 93 ARG A CA 1
ATOM 715 C C . ARG A 1 93 ? -14.783 5.433 13.259 1.00 87.50 93 ARG A C 1
ATOM 717 O O . ARG A 1 93 ? -15.677 4.761 13.757 1.00 87.50 93 ARG A O 1
ATOM 724 N N . VAL A 1 94 ? -14.363 6.576 13.794 1.00 91.44 94 VAL A N 1
ATOM 725 C CA . VAL A 1 94 ? -15.056 7.221 14.916 1.00 91.44 94 VAL A CA 1
ATOM 726 C C . VAL A 1 94 ? -16.325 7.890 14.380 1.00 91.44 94 VAL A C 1
ATOM 728 O O . VAL A 1 94 ? -16.251 8.755 13.507 1.00 91.44 94 VAL A O 1
ATOM 731 N N . LEU A 1 95 ? -17.491 7.473 14.871 1.00 92.50 95 LEU A N 1
ATOM 732 C CA . LEU A 1 95 ? -18.795 8.035 14.507 1.00 92.50 95 LEU A CA 1
ATOM 733 C C . LEU A 1 95 ? -19.128 9.293 15.313 1.00 92.50 95 LEU A C 1
ATOM 735 O O . LEU A 1 95 ? -19.715 10.231 14.777 1.00 92.50 95 LEU A O 1
ATOM 739 N N . SER A 1 96 ? -18.774 9.312 16.597 1.00 94.00 96 SER A N 1
ATOM 740 C CA . SER A 1 96 ? -19.012 10.450 17.484 1.00 94.00 96 SER A CA 1
ATOM 741 C C . SER A 1 96 ? -18.053 10.450 18.672 1.00 94.00 96 SER A C 1
ATOM 743 O O . SER A 1 96 ? -17.470 9.421 19.025 1.00 94.00 96 SER A O 1
ATOM 745 N N . ILE A 1 97 ? -17.897 11.625 19.282 1.00 94.50 97 ILE A N 1
ATOM 746 C CA . ILE A 1 97 ? -17.047 11.852 20.451 1.00 94.50 97 ILE A CA 1
ATOM 747 C C . ILE A 1 97 ? -17.894 12.516 21.535 1.00 94.50 97 ILE A C 1
ATOM 749 O O . ILE A 1 97 ? -18.466 13.581 21.305 1.00 94.50 97 ILE A O 1
ATOM 753 N N . ASP A 1 98 ? -17.942 11.911 22.719 1.00 95.56 98 ASP A N 1
ATOM 754 C CA . ASP A 1 98 ? -18.417 12.563 23.938 1.00 95.56 98 ASP A CA 1
ATOM 755 C C . ASP A 1 98 ? -17.215 13.115 24.711 1.00 95.56 98 ASP A C 1
ATOM 757 O O . ASP A 1 98 ? -16.462 12.380 25.355 1.00 95.56 98 ASP A O 1
ATOM 761 N N . ALA A 1 99 ? -17.039 14.434 24.642 1.00 93.56 99 ALA A N 1
ATOM 762 C CA . ALA A 1 99 ? -15.918 15.124 25.267 1.00 93.56 99 ALA A CA 1
ATOM 763 C C . ALA A 1 99 ? -15.964 15.108 26.802 1.00 93.56 99 ALA A C 1
ATOM 765 O O . ALA A 1 99 ? -14.910 15.131 27.436 1.00 93.56 99 ALA A O 1
ATOM 766 N N . ALA A 1 100 ? -17.155 15.045 27.412 1.00 93.69 100 ALA A N 1
ATOM 767 C CA . ALA A 1 100 ? -17.287 15.070 28.868 1.00 93.69 100 ALA A CA 1
ATOM 768 C C . ALA A 1 100 ? -16.770 13.769 29.491 1.00 93.69 100 ALA A C 1
ATOM 770 O O . ALA A 1 100 ? -16.091 13.781 30.518 1.00 93.69 100 ALA A O 1
ATOM 771 N N . THR A 1 101 ? -17.061 12.644 28.838 1.00 94.50 101 THR A N 1
ATOM 772 C CA . THR A 1 101 ? -16.662 11.310 29.303 1.00 94.50 101 THR A CA 1
ATOM 773 C C . THR A 1 101 ? -15.421 10.763 28.600 1.00 94.50 101 THR A C 1
ATOM 775 O O . THR A 1 101 ? -14.925 9.714 29.000 1.00 94.50 101 THR A O 1
ATOM 778 N N . ARG A 1 102 ? -14.896 11.468 27.585 1.00 95.62 102 ARG A N 1
ATOM 779 C CA . ARG A 1 102 ? -13.812 11.001 26.698 1.00 95.62 102 ARG A CA 1
ATOM 780 C C . ARG A 1 102 ? -14.150 9.662 26.036 1.00 95.62 102 ARG A C 1
ATOM 782 O O . ARG A 1 102 ? -13.288 8.8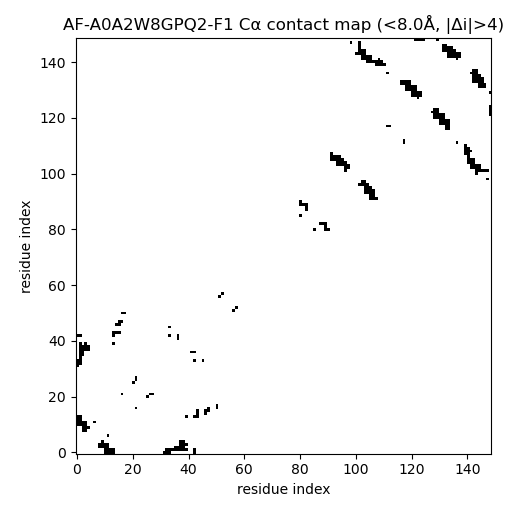00 25.879 1.00 95.62 102 ARG A O 1
ATOM 789 N N . THR A 1 103 ? -15.418 9.493 25.661 1.00 96.12 103 THR A N 1
ATOM 790 C CA . THR A 1 103 ? -15.917 8.272 25.020 1.00 96.12 103 THR A CA 1
ATOM 791 C C . THR A 1 103 ? -15.968 8.456 23.508 1.00 96.12 103 THR A C 1
ATOM 793 O O . THR A 1 103 ? -16.558 9.417 23.012 1.00 96.12 103 THR A O 1
ATOM 796 N N . LEU A 1 104 ? -15.384 7.517 22.771 1.00 95.50 104 LEU A N 1
ATOM 797 C CA . LEU A 1 104 ? -15.477 7.412 21.319 1.00 95.50 104 LEU A CA 1
ATOM 798 C C . LEU A 1 104 ? -16.516 6.348 20.969 1.00 95.50 104 LEU A C 1
ATOM 800 O O . LEU A 1 104 ? -16.441 5.230 21.480 1.00 95.50 104 LEU A O 1
ATOM 804 N N . THR A 1 105 ? -17.457 6.683 20.087 1.00 95.88 105 THR A N 1
ATOM 805 C CA . THR A 1 105 ? -18.349 5.692 19.464 1.00 95.88 105 THR A CA 1
ATOM 806 C C . THR A 1 105 ? -17.746 5.277 18.131 1.00 95.88 105 THR A C 1
ATOM 808 O O . THR A 1 105 ? -17.456 6.135 17.294 1.00 95.88 105 THR A O 1
ATOM 811 N N . LEU A 1 106 ? -17.535 3.981 17.943 1.00 94.19 106 LEU A N 1
ATOM 812 C CA . LEU A 1 106 ? -16.899 3.395 16.770 1.00 94.19 106 LEU A CA 1
ATOM 813 C C . LEU A 1 106 ? -17.952 2.914 15.768 1.00 94.19 106 LEU A C 1
ATOM 815 O O . LEU A 1 106 ? -19.124 2.747 16.090 1.00 94.19 106 LEU A O 1
ATOM 819 N N . ASP A 1 107 ? -17.537 2.699 14.525 1.00 91.69 107 ASP A N 1
ATOM 820 C CA . ASP A 1 107 ? -18.399 2.188 13.457 1.00 91.69 107 ASP A CA 1
ATOM 821 C C . ASP A 1 107 ? -18.672 0.681 13.541 1.00 91.69 107 ASP A C 1
ATOM 823 O O . ASP A 1 107 ? -19.432 0.154 12.729 1.00 91.69 107 ASP A O 1
ATOM 827 N N . ARG A 1 108 ? -18.047 -0.007 14.499 1.00 89.50 108 ARG A N 1
ATOM 828 C CA . ARG A 1 108 ? -18.146 -1.449 14.719 1.00 89.50 108 ARG A CA 1
ATOM 829 C C . ARG A 1 108 ? -17.815 -1.805 16.163 1.00 89.50 108 ARG A C 1
ATOM 831 O O . ARG A 1 108 ? -17.176 -1.032 16.877 1.00 89.50 108 ARG A O 1
ATOM 838 N N . GLU A 1 109 ? -18.194 -3.014 16.546 1.00 92.44 109 GLU A N 1
ATOM 839 C CA . GLU A 1 109 ? -17.796 -3.600 17.820 1.00 92.44 109 GLU A CA 1
ATOM 840 C C . GLU A 1 109 ? -16.307 -3.963 17.815 1.00 92.44 109 GLU A C 1
ATOM 842 O O . GLU A 1 109 ? -15.760 -4.408 16.804 1.00 92.44 109 GLU A O 1
ATOM 847 N N . VAL A 1 110 ? -15.650 -3.785 18.957 1.00 90.00 110 VAL A N 1
ATOM 848 C CA . VAL A 1 110 ? -14.247 -4.145 19.169 1.00 90.00 110 VAL A CA 1
ATOM 849 C C . VAL A 1 110 ? -14.127 -5.065 20.373 1.00 90.00 110 VAL A C 1
ATOM 851 O O . VAL A 1 110 ? -14.869 -4.941 21.343 1.00 90.00 110 VAL A O 1
ATOM 854 N N . THR A 1 111 ? -13.182 -5.998 20.316 1.00 88.62 111 THR A N 1
ATOM 855 C CA . THR A 1 111 ? -12.835 -6.857 21.453 1.00 88.62 111 THR A CA 1
ATOM 856 C C . THR A 1 111 ? -11.473 -6.431 21.967 1.00 88.62 111 THR A C 1
ATOM 858 O O . THR A 1 111 ? -10.502 -6.433 21.211 1.00 88.62 111 THR A O 1
ATOM 861 N N . LEU A 1 112 ? -11.402 -6.042 23.239 1.00 87.62 112 LEU A N 1
ATOM 862 C CA . LEU A 1 112 ? -10.131 -5.737 23.886 1.00 87.62 112 LEU A CA 1
ATOM 863 C C . LEU A 1 112 ? -9.527 -7.012 24.493 1.00 87.62 112 LEU A C 1
ATOM 865 O O . LEU A 1 112 ? -10.274 -7.884 24.942 1.00 87.62 112 LEU A O 1
ATOM 869 N N . PRO A 1 113 ? -8.192 -7.138 24.525 1.00 86.50 113 PRO A N 1
ATOM 870 C CA . PRO A 1 113 ? -7.534 -8.230 25.227 1.00 86.50 113 PRO A CA 1
ATOM 871 C C . PRO A 1 113 ? -7.890 -8.222 26.722 1.00 86.50 113 PRO A C 1
ATOM 873 O O . PRO A 1 113 ? -7.930 -7.170 27.357 1.00 86.50 113 PRO A O 1
ATOM 876 N N . GLU A 1 114 ? -8.109 -9.410 27.297 1.00 83.44 114 GLU A N 1
ATOM 877 C CA . GLU A 1 114 ? -8.462 -9.576 28.721 1.00 83.44 114 GLU A CA 1
ATOM 878 C C . GLU A 1 114 ? -7.349 -9.109 29.673 1.00 83.44 114 GLU A C 1
ATOM 880 O O . GLU A 1 114 ? -7.600 -8.782 30.832 1.00 83.44 114 GLU A O 1
ATOM 885 N N . THR A 1 115 ? -6.103 -9.092 29.191 1.00 81.38 115 THR A N 1
ATOM 886 C CA . THR A 1 115 ? -4.922 -8.668 29.947 1.00 81.38 115 THR A CA 1
ATOM 887 C C . THR A 1 115 ? -3.997 -7.821 29.076 1.00 81.38 115 THR A C 1
ATOM 889 O O . THR A 1 115 ? -3.924 -8.007 27.862 1.00 81.38 115 THR A O 1
ATOM 892 N N . GLY A 1 116 ? -3.265 -6.901 29.706 1.00 82.62 116 GLY A N 1
ATOM 893 C CA . GLY A 1 116 ? -2.379 -5.956 29.023 1.00 82.62 116 GLY A CA 1
ATOM 894 C C . GLY A 1 116 ? -3.017 -4.585 28.790 1.00 82.62 116 GLY A C 1
ATOM 895 O O . GLY A 1 116 ? -4.174 -4.343 29.125 1.00 82.62 116 GLY A O 1
ATOM 896 N N . THR A 1 117 ? -2.226 -3.660 28.255 1.00 83.44 117 THR A N 1
ATOM 897 C CA . THR A 1 117 ? -2.666 -2.309 27.892 1.00 83.44 117 THR A CA 1
ATOM 898 C C . THR A 1 117 ? -3.137 -2.275 26.443 1.00 83.44 117 THR A C 1
ATOM 900 O O . THR A 1 117 ? -2.462 -2.782 25.550 1.00 83.44 117 THR A O 1
ATOM 903 N N . SER A 1 118 ? -4.292 -1.650 26.212 1.00 90.62 118 SER A N 1
ATOM 904 C CA . SER A 1 118 ? -4.826 -1.388 24.872 1.00 90.62 118 SER A CA 1
ATOM 905 C C . SER A 1 118 ? -4.730 0.101 24.565 1.00 90.62 118 SER A C 1
ATOM 907 O O . SER A 1 118 ? -5.019 0.924 25.431 1.00 90.62 118 SER A O 1
ATOM 909 N N . ALA A 1 119 ? -4.356 0.448 23.338 1.00 91.88 119 ALA A N 1
ATOM 910 C CA . ALA A 1 119 ? -4.263 1.829 22.879 1.00 91.88 119 ALA A CA 1
ATOM 911 C C . ALA A 1 119 ? -4.924 1.987 21.506 1.00 91.88 119 ALA 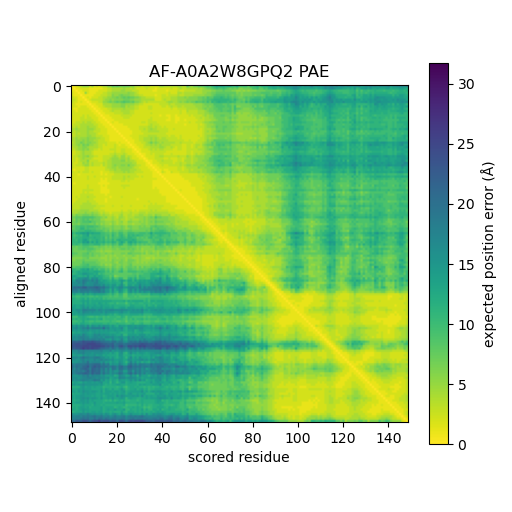A C 1
ATOM 913 O O . ALA A 1 119 ? -5.043 1.025 20.745 1.00 91.88 119 ALA A O 1
ATOM 914 N N . VAL A 1 120 ? -5.344 3.210 21.193 1.00 91.19 120 VAL A N 1
ATOM 915 C CA . VAL A 1 120 ? -5.901 3.596 19.896 1.00 91.19 120 VAL A CA 1
ATOM 916 C C . VAL A 1 120 ? -5.064 4.714 19.281 1.00 91.19 120 VAL A C 1
ATOM 918 O O . VAL A 1 120 ? -4.685 5.668 19.958 1.00 91.19 120 VAL A O 1
ATOM 921 N N . ASN A 1 121 ? -4.790 4.608 17.981 1.00 90.31 121 ASN A N 1
ATOM 922 C CA . ASN A 1 121 ? -4.115 5.654 17.219 1.00 90.31 121 ASN A CA 1
ATOM 923 C C . ASN A 1 121 ? -5.151 6.603 16.611 1.00 90.31 121 ASN A C 1
ATOM 925 O O . ASN A 1 121 ? -6.020 6.178 15.850 1.00 90.31 121 ASN A O 1
ATOM 929 N N . LEU A 1 122 ? -5.045 7.891 16.930 1.00 89.31 122 LEU A N 1
ATOM 930 C CA . LEU A 1 122 ? -5.934 8.950 16.456 1.00 89.31 122 LEU A CA 1
ATOM 931 C C . LEU A 1 122 ? -5.132 10.031 15.729 1.00 89.31 122 LEU A C 1
ATOM 933 O O . LEU A 1 122 ? -3.966 10.262 16.035 1.00 89.31 122 LEU A O 1
ATOM 937 N N . ILE A 1 123 ? -5.756 10.728 14.780 1.00 85.88 123 ILE A N 1
ATOM 938 C CA . ILE A 1 123 ? -5.155 11.897 14.127 1.00 85.88 123 ILE A CA 1
ATOM 939 C C . ILE A 1 123 ? -5.589 13.152 14.886 1.00 85.88 123 ILE A C 1
ATOM 941 O O . ILE A 1 123 ? -6.783 13.417 15.001 1.00 85.88 123 ILE A O 1
ATOM 945 N N . ASN A 1 124 ? -4.630 13.917 15.406 1.00 85.12 124 ASN A N 1
ATOM 946 C CA . ASN A 1 124 ? -4.915 15.150 16.142 1.00 85.12 124 ASN A CA 1
ATOM 947 C C . ASN A 1 124 ? -5.230 16.338 15.219 1.00 85.12 124 ASN A C 1
ATOM 949 O O . ASN A 1 124 ? -5.076 16.258 13.998 1.00 85.12 124 ASN A O 1
ATOM 953 N N . GLY A 1 125 ? -5.600 17.482 15.804 1.00 80.62 125 GLY A N 1
ATOM 954 C CA . GLY A 1 125 ? -5.916 18.706 15.048 1.00 80.62 125 GLY A CA 1
ATOM 955 C C . GLY A 1 125 ? -4.778 19.256 14.168 1.00 80.62 125 GLY A C 1
ATOM 956 O O . GLY A 1 125 ? -5.026 20.088 13.301 1.00 80.62 125 GLY A O 1
ATOM 957 N N . SER A 1 126 ? -3.539 18.780 14.349 1.00 85.25 126 SER A N 1
ATOM 958 C CA . SER A 1 126 ? -2.384 19.112 13.498 1.00 85.25 126 SER A CA 1
ATOM 959 C C . SER A 1 126 ? -2.129 18.103 12.370 1.00 85.25 126 SER A C 1
ATOM 961 O O . SER A 1 126 ? -1.137 18.226 11.653 1.00 85.25 126 SER A O 1
ATOM 963 N N . GLY A 1 127 ? -2.989 17.091 12.219 1.00 80.31 127 GLY A N 1
ATOM 964 C CA . GLY A 1 127 ? -2.829 16.033 11.223 1.00 80.31 127 GLY A CA 1
ATOM 965 C C . GLY A 1 127 ? -1.773 14.985 11.586 1.00 80.31 127 GLY A C 1
ATOM 966 O O . GLY A 1 127 ? -1.359 14.225 10.714 1.00 80.31 127 GLY A O 1
ATOM 967 N N . LYS A 1 128 ? -1.314 14.933 12.844 1.00 84.12 128 LYS A N 1
ATOM 968 C CA . LYS A 1 128 ? -0.306 13.964 13.300 1.00 84.12 128 LYS A CA 1
ATOM 969 C C . LYS A 1 128 ? -0.952 12.789 14.038 1.00 84.12 128 LYS A C 1
ATOM 971 O O . LYS A 1 128 ? -1.874 13.026 14.823 1.00 84.12 128 LYS A O 1
ATOM 976 N N . PRO A 1 129 ? -0.458 11.552 13.842 1.00 86.25 129 PRO A N 1
ATOM 977 C CA . PRO A 1 129 ? -0.903 10.409 14.625 1.00 86.25 129 PRO A CA 1
ATOM 978 C C . PRO A 1 129 ? -0.455 10.547 16.084 1.00 86.25 129 PRO A C 1
ATOM 980 O O . PRO A 1 129 ? 0.688 10.907 16.370 1.00 86.25 129 PRO A O 1
ATOM 983 N N . VAL A 1 130 ? -1.369 10.253 17.003 1.00 91.00 130 VAL A N 1
ATOM 984 C CA . VAL A 1 130 ? -1.159 10.207 18.450 1.00 91.00 130 VAL A CA 1
ATOM 985 C C . VAL A 1 130 ? -1.748 8.897 18.963 1.00 91.00 130 VAL A C 1
ATOM 987 O O . VAL A 1 130 ? -2.898 8.581 18.664 1.00 91.00 130 VAL A O 1
ATOM 990 N N . SER A 1 131 ? -0.961 8.145 19.730 1.00 93.19 131 SER A N 1
ATOM 991 C CA . SER A 1 131 ? -1.435 6.949 20.431 1.00 93.19 131 SER A CA 1
ATOM 992 C C . SER A 1 131 ? -1.990 7.345 21.793 1.00 93.19 131 SER A C 1
ATOM 994 O O . SER A 1 131 ? -1.343 8.095 22.530 1.00 93.19 131 SER A O 1
ATOM 996 N N . VAL A 1 132 ? -3.189 6.867 22.110 1.00 93.69 132 VAL A N 1
ATOM 997 C CA . VAL A 1 132 ? -3.888 7.160 23.360 1.00 93.69 132 VAL A CA 1
ATOM 998 C C . VAL A 1 132 ? -4.348 5.861 24.008 1.00 93.69 132 VAL A C 1
ATOM 1000 O O . VAL A 1 132 ? -4.963 5.018 23.356 1.00 93.69 132 VAL A O 1
ATOM 1003 N N . ASP A 1 133 ? -4.086 5.715 25.304 1.00 94.75 133 ASP A N 1
ATOM 1004 C CA . ASP A 1 133 ? -4.501 4.542 26.071 1.00 94.75 133 ASP A CA 1
ATOM 1005 C C . ASP A 1 133 ? -6.027 4.454 26.204 1.00 94.75 133 ASP A C 1
ATOM 1007 O O . ASP A 1 133 ? -6.708 5.446 26.488 1.00 94.75 133 ASP A O 1
ATOM 1011 N N . ILE A 1 134 ? -6.551 3.238 26.056 1.00 94.38 134 ILE A N 1
ATOM 1012 C CA . ILE A 1 134 ? -7.951 2.907 26.313 1.00 94.38 134 ILE A CA 1
ATOM 1013 C C . ILE A 1 134 ? -8.109 2.639 27.812 1.00 94.38 134 ILE A C 1
ATOM 1015 O O . ILE A 1 134 ? -7.504 1.721 28.362 1.00 94.38 134 ILE A O 1
ATOM 1019 N N . THR A 1 135 ? -8.930 3.447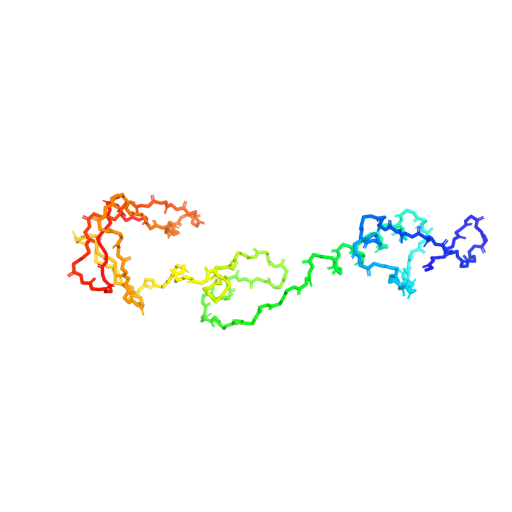 28.479 1.00 93.81 135 THR A N 1
ATOM 1020 C CA . THR A 1 135 ? -9.158 3.388 29.930 1.00 93.81 135 THR A CA 1
ATOM 1021 C C . THR A 1 135 ? -10.380 2.559 30.310 1.00 93.81 135 THR A C 1
ATOM 1023 O O . THR A 1 135 ? -10.421 2.024 31.416 1.00 93.81 135 THR A O 1
ATOM 1026 N N . ALA A 1 136 ? -11.370 2.439 29.419 1.00 92.81 136 ALA A N 1
ATOM 1027 C CA . ALA A 1 136 ? -12.542 1.587 29.616 1.00 92.81 136 ALA A CA 1
ATOM 1028 C C . ALA A 1 136 ? -13.211 1.193 28.287 1.00 92.81 136 ALA A C 1
ATOM 1030 O O . ALA A 1 136 ? -13.041 1.857 27.265 1.00 92.81 136 ALA A O 1
ATOM 1031 N N . HIS A 1 137 ? -14.030 0.141 28.326 1.00 94.06 137 HIS A N 1
ATOM 1032 C CA . HIS A 1 137 ? -14.831 -0.369 27.203 1.00 94.06 137 HIS A CA 1
ATOM 1033 C C . HIS A 1 137 ? -16.304 -0.482 27.634 1.00 94.06 137 HIS A C 1
ATOM 1035 O O . HIS A 1 137 ? -16.764 -1.560 28.000 1.00 94.06 137 HIS A O 1
ATOM 1041 N N . PRO A 1 138 ? -17.034 0.650 27.725 1.00 93.94 138 PRO A N 1
ATOM 1042 C CA . PRO A 1 138 ? -18.390 0.684 28.287 1.00 93.94 138 PRO A CA 1
ATOM 1043 C C . PRO A 1 138 ? -19.459 -0.038 27.453 1.00 93.94 138 PRO A C 1
ATOM 1045 O O . PRO A 1 138 ? -20.515 -0.371 27.989 1.00 93.94 138 PRO A O 1
ATOM 1048 N N . ALA A 1 139 ? -19.228 -0.241 26.156 1.00 94.81 139 ALA A N 1
ATOM 1049 C CA . ALA A 1 139 ? -20.103 -1.000 25.264 1.00 94.81 139 ALA A CA 1
ATOM 1050 C C . ALA A 1 139 ? -19.264 -1.605 24.126 1.00 94.81 139 ALA A C 1
ATOM 1052 O O . ALA A 1 139 ? -18.185 -1.075 23.859 1.00 94.81 139 ALA A O 1
ATOM 1053 N N . PRO A 1 140 ? -19.742 -2.649 23.422 1.00 93.75 140 PRO A N 1
ATOM 1054 C CA . PRO A 1 140 ? -18.986 -3.287 22.342 1.00 93.75 140 PRO A CA 1
ATOM 1055 C C . PRO A 1 140 ? -18.424 -2.300 21.306 1.00 93.75 140 PRO A C 1
ATOM 1057 O O . PRO A 1 140 ? -17.279 -2.443 20.888 1.00 93.75 140 PRO A O 1
ATOM 1060 N N . ASP A 1 141 ? -19.181 -1.256 20.964 1.00 95.06 141 ASP A N 1
ATOM 1061 C CA . ASP A 1 141 ? -18.850 -0.197 20.002 1.00 95.06 141 ASP A CA 1
ATOM 1062 C C . ASP A 1 141 ? -18.291 1.092 20.640 1.00 95.06 141 ASP A C 1
ATOM 1064 O O . ASP A 1 141 ? -18.125 2.100 19.951 1.00 95.06 141 ASP A O 1
ATOM 1068 N N . ARG A 1 142 ? -18.016 1.115 21.953 1.00 95.44 142 ARG A N 1
ATOM 1069 C CA . ARG A 1 142 ? -17.601 2.335 22.668 1.00 95.44 142 ARG A CA 1
ATOM 1070 C C . ARG A 1 142 ? -16.367 2.129 23.514 1.00 95.44 142 ARG A C 1
ATOM 1072 O O . ARG A 1 142 ? -16.362 1.297 24.413 1.00 95.44 142 ARG A O 1
ATOM 1079 N N . ILE A 1 143 ? -15.377 2.992 23.321 1.00 95.31 143 ILE A N 1
ATOM 1080 C CA . ILE A 1 143 ? -14.145 3.015 24.116 1.00 95.31 143 ILE A CA 1
ATOM 1081 C C . ILE A 1 143 ? -13.991 4.357 24.829 1.00 95.31 143 ILE A C 1
ATOM 1083 O O . ILE A 1 143 ? -14.338 5.400 24.279 1.00 95.31 143 ILE A O 1
ATOM 1087 N N . GLN A 1 144 ? -13.463 4.341 26.048 1.00 95.06 144 GLN A N 1
ATOM 1088 C CA . GLN A 1 144 ? -13.005 5.538 26.751 1.00 95.06 144 GLN A CA 1
ATOM 1089 C C . GLN A 1 144 ? -11.499 5.652 26.630 1.00 95.06 144 GLN A C 1
ATOM 1091 O O . GLN A 1 144 ? -10.789 4.657 26.766 1.00 95.06 144 GLN A O 1
ATOM 1096 N N . VAL A 1 145 ? -11.022 6.865 26.380 1.00 95.62 145 VAL A N 1
ATOM 1097 C CA . VAL A 1 145 ? -9.601 7.140 26.172 1.00 95.62 145 VAL A CA 1
ATOM 1098 C C . VAL A 1 145 ? -9.056 8.076 27.245 1.00 95.62 145 VAL A C 1
ATOM 1100 O O . VAL A 1 145 ? -9.789 8.876 27.835 1.00 95.62 145 VAL A O 1
ATOM 1103 N N . SER A 1 146 ? -7.757 7.981 27.521 1.00 93.88 146 SER A N 1
ATOM 1104 C CA . SER A 1 146 ? -7.111 8.794 28.556 1.00 93.88 146 SER A CA 1
ATOM 1105 C C . SER A 1 146 ? -7.188 10.296 28.242 1.00 93.88 146 SER A C 1
ATOM 1107 O O . SER A 1 146 ? -7.526 11.097 29.126 1.00 93.88 146 SER A O 1
ATOM 1109 N N . THR A 1 147 ? -6.970 10.667 26.977 1.00 91.00 147 THR A N 1
ATOM 1110 C CA . THR A 1 147 ? -7.026 12.040 26.458 1.00 91.00 147 THR A CA 1
ATOM 1111 C C . THR A 1 147 ? -7.698 12.101 25.084 1.00 91.00 147 THR A C 1
ATOM 1113 O O . THR A 1 147 ? -7.644 11.157 24.306 1.00 91.00 147 THR A O 1
ATOM 1116 N N . LEU A 1 148 ? -8.356 13.218 24.766 1.00 87.00 148 LEU A N 1
ATOM 1117 C CA . LEU A 1 148 ? -8.829 13.473 23.402 1.00 87.00 148 LEU A CA 1
ATOM 1118 C C . LEU A 1 148 ? -7.775 14.299 22.644 1.00 87.00 148 LEU A C 1
ATOM 1120 O O . LEU A 1 148 ? -7.174 15.184 23.262 1.00 87.00 148 LEU A O 1
ATOM 1124 N N . PRO A 1 149 ? -7.516 13.985 21.364 1.00 74.62 149 PRO A N 1
ATOM 1125 C CA . PRO A 1 149 ? -6.507 14.659 20.551 1.00 74.62 149 PRO A CA 1
ATOM 1126 C C . PRO A 1 149 ? -6.974 16.001 19.961 1.00 74.62 149 PRO A C 1
ATOM 1128 O O . PRO A 1 149 ? -8.187 16.304 20.019 1.00 74.62 149 PRO A O 1
#

Mean predicted aligned error: 7.6 Å

InterPro domains:
  IPR032876 Tip attachment protein J [PF13550] (1-89)
  IPR053171 Viral Tip Attachment Protein [PTHR36251] (1-148)

Nearest PDB structures (foldseek):
  8iyk-assembly1_J  TM=7.020E-01  e=9.250E-14  Escherichia phage Lambda
  8xcg-assembly1_Z  TM=6.767E-01  e=1.367E-13  Escherichia phage Lambda
  9c3c-assembly1_d  TM=2.399E-01  e=4.721E+00  Oryctolagus cuniculus

Secondary structure (DSSP, 8-state):
-EEEGGGTTEEE------HHHHHHH---------TT---HHHHHHHHHHHHHHHHH----------GGGGG--TT-------HHHHTS-----EEEEETTTTEEEESS-----SSS--EEEEE-TTS-EEEEEEEEEEETTEEEES---

Organism: Escherichia coli (NCBI:txid562)

Solvent-accessible surface area (backbone atoms only — not comparable to full-atom values): 9639 Å² total; per-residue (Å²): 57,29,39,25,67,90,60,78,59,36,82,41,78,77,90,68,85,56,70,69,57,32,71,74,74,43,90,80,87,82,87,64,71,41,80,95,31,60,43,71,70,58,40,43,51,52,44,48,47,53,56,48,43,68,71,66,66,76,72,85,84,90,85,88,73,64,80,80,50,72,81,62,57,97,88,68,89,79,89,79,75,54,34,84,81,64,75,44,89,58,82,86,48,77,74,47,74,42,79,92,74,35,32,38,34,42,76,53,71,61,85,78,72,96,69,81,90,52,69,48,80,44,71,28,93,84,74,45,81,44,79,34,47,52,74,45,69,88,42,60,35,27,40,23,37,75,64,84,107

Sequence (149 aa):
NYTDPQNGWQTSTELVEDPEAILRYGRNLLKMDAFGCTSRGQAHRAGLWVIKTELLETQTVDFTLGSQGLRHTPGDIIEICDNDYAGTLTGGRVLSIDAATRTLTLDREVTLPETGTSAVNLINGSGKPVSVDITAHPAPDRIQVSTLP

pLDDT: mean 91.29, std 4.79, range [74.62, 97.19]

Foldseek 3Di:
DAQEVVVVRDDDDDDEDDVVCCVVPNDDDDDDYPPPDHDSVSNRVVSVVVVVCVVPVPDDDDDDDDPVCVVDDPPDDDDDPDCVVVVHDDDFDFPDADQVQQKTFTPFFDDDDPDDWDWDWDQDPVRDTDIWTFPDDPDRRMTHTPDDD

Radius of gyration: 25.16 Å; Cα contacts (8 Å, |Δi|>4): 175; chains: 1; bounding box: 48×37×65 Å